Protein AF-A0A2S1RDT1-F1 (afdb_monomer)

Secondary structure (DSSP, 8-state):
--HHHHHHHHHHHHHHHHHHHH-SSHHHHHHHHHHHHHHHHHHH------

Mean predicted aligned error: 3.94 Å

Nearest PDB structures (foldseek):
  3q1p-assembly1_B  TM=8.747E-01  e=7.234E+00  Bacillus cereus ATCC 14579

Foldseek 3Di:
DDPVLLVVLVVLLVQLVCQLVPDPDPVSVVVSVVSNVVSCVVVPPDDPDD

Solvent-accessible surface area (backbone atoms only — not comparable to full-atom values): 2822 Å² total; per-residue (Å²): 130,57,71,68,58,53,52,51,33,54,51,38,36,55,49,13,50,50,38,34,73,72,43,91,43,70,70,50,26,48,50,12,50,51,41,31,56,63,31,45,50,77,70,69,65,60,78,90,69,134

Radius of gyration: 12.74 Å; Cα contacts (8 Å, |Δi|>4): 38; chains: 1; bounding box: 37×17×28 Å

InterPro domains:
  IPR050175 Complex I Subunit 2 [PTHR46552] (1-50)

Structure (mmCIF, N/CA/C/O backbone):
data_AF-A0A2S1RDT1-F1
#
_entry.id   AF-A0A2S1RDT1-F1
#
loop_
_atom_site.group_PDB
_atom_site.id
_atom_site.type_symbol
_atom_site.label_atom_id
_atom_site.label_alt_id
_atom_site.label_comp_id
_atom_site.label_asym_id
_atom_site.label_entity_id
_atom_site.label_seq_id
_atom_site.pdbx_PDB_ins_code
_atom_site.Cartn_x
_atom_site.Cartn_y
_atom_site.Cartn_z
_atom_site.occupancy
_atom_site.B_iso_or_equiv
_atom_site.auth_seq_id
_atom_site.auth_comp_id
_atom_site.auth_asym_id
_atom_site.auth_atom_id
_atom_site.pdbx_PDB_model_num
ATOM 1 N N . MET A 1 1 ? -11.899 0.878 13.037 1.00 82.00 1 MET A N 1
ATOM 2 C CA . MET A 1 1 ? -10.514 1.369 12.849 1.00 82.00 1 MET A CA 1
ATOM 3 C C . MET A 1 1 ? -10.500 2.885 12.998 1.00 82.00 1 MET A C 1
ATOM 5 O O . MET A 1 1 ? -11.424 3.520 12.505 1.00 82.00 1 MET A O 1
ATOM 9 N N . ASN A 1 2 ? -9.499 3.446 13.685 1.00 90.94 2 ASN A N 1
ATOM 10 C CA . ASN A 1 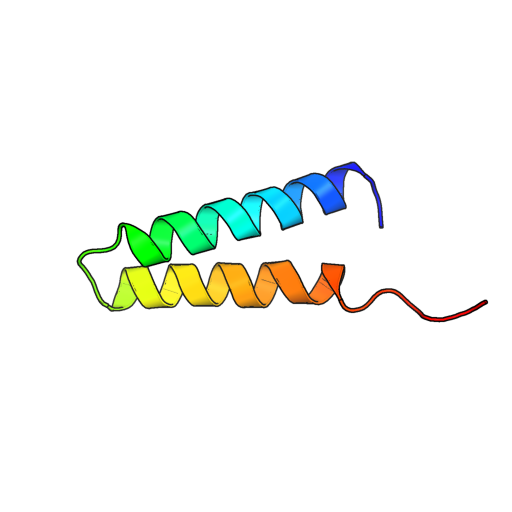2 ? -9.334 4.895 13.862 1.00 90.94 2 ASN A CA 1
ATOM 11 C C . ASN A 1 2 ? -9.267 5.605 12.485 1.00 90.94 2 ASN A C 1
ATOM 13 O O . ASN A 1 2 ? -8.557 5.100 11.608 1.00 90.94 2 ASN A O 1
ATOM 17 N N . PRO A 1 3 ? -9.966 6.741 12.270 1.00 90.56 3 PRO A N 1
ATOM 18 C CA . PRO A 1 3 ? -9.856 7.546 11.051 1.00 90.56 3 PRO A CA 1
ATOM 19 C C . PRO A 1 3 ? -8.416 7.810 10.588 1.00 90.56 3 PRO A C 1
ATOM 21 O O . PRO A 1 3 ? -8.137 7.683 9.397 1.00 90.56 3 PRO A O 1
ATOM 24 N N . TYR A 1 4 ? -7.487 8.074 11.513 1.00 94.25 4 TYR A N 1
ATOM 25 C CA . TYR A 1 4 ? -6.071 8.279 11.180 1.00 94.25 4 TYR A CA 1
ATOM 26 C C . TYR A 1 4 ? -5.407 7.013 10.629 1.00 94.25 4 TYR A C 1
ATOM 28 O O . TYR A 1 4 ? -4.717 7.066 9.616 1.00 94.25 4 TYR A O 1
ATOM 36 N N . ALA A 1 5 ? -5.669 5.854 11.237 1.00 93.00 5 ALA A N 1
ATOM 37 C CA . ALA A 1 5 ? -5.154 4.579 10.740 1.00 93.00 5 ALA A CA 1
ATOM 38 C C . ALA A 1 5 ? -5.731 4.251 9.353 1.00 93.00 5 ALA A C 1
ATOM 40 O O . ALA A 1 5 ? -5.002 3.836 8.458 1.00 93.00 5 ALA A O 1
ATOM 41 N N . LYS A 1 6 ? -7.027 4.518 9.132 1.00 93.19 6 LYS A N 1
ATOM 42 C CA . LYS A 1 6 ? -7.661 4.352 7.815 1.00 93.19 6 LYS A CA 1
ATOM 43 C C . LYS A 1 6 ? -7.015 5.237 6.750 1.00 93.19 6 LYS A C 1
ATOM 45 O O . LYS A 1 6 ? -6.798 4.764 5.635 1.00 93.19 6 LYS A O 1
ATOM 50 N N . LEU A 1 7 ? -6.703 6.488 7.088 1.00 95.88 7 LEU A N 1
ATOM 51 C CA . LEU A 1 7 ? -6.002 7.402 6.191 1.00 95.88 7 LEU A CA 1
ATOM 52 C C . LEU A 1 7 ? -4.618 6.857 5.825 1.00 95.88 7 LEU A C 1
ATOM 54 O O . LEU A 1 7 ? -4.307 6.776 4.641 1.00 95.88 7 LEU A O 1
ATOM 58 N N . ILE A 1 8 ? -3.835 6.422 6.819 1.00 96.56 8 ILE A N 1
ATOM 59 C CA . ILE A 1 8 ? -2.495 5.856 6.604 1.00 96.56 8 ILE A CA 1
ATOM 60 C C . ILE A 1 8 ? -2.565 4.649 5.665 1.00 96.56 8 ILE A C 1
ATOM 62 O O . ILE A 1 8 ? -1.895 4.659 4.639 1.00 96.56 8 ILE A O 1
ATOM 66 N N . PHE A 1 9 ? -3.424 3.662 5.936 1.00 96.25 9 PHE A N 1
ATOM 67 C CA . PHE A 1 9 ? -3.525 2.472 5.080 1.00 96.25 9 PHE A CA 1
ATOM 68 C C . PHE A 1 9 ? -3.995 2.794 3.656 1.00 96.25 9 PHE A C 1
ATOM 70 O O . PHE A 1 9 ? -3.516 2.197 2.695 1.00 96.25 9 PHE A O 1
ATOM 77 N N . THR A 1 10 ? -4.887 3.774 3.495 1.00 95.94 10 THR A N 1
ATOM 78 C CA . THR A 1 10 ? -5.325 4.216 2.161 1.00 95.94 10 THR A CA 1
ATOM 79 C C . THR A 1 10 ? -4.189 4.916 1.406 1.00 95.94 10 THR A C 1
ATOM 81 O O . THR A 1 10 ? -4.003 4.675 0.216 1.00 95.94 10 THR A O 1
ATOM 84 N N . MET A 1 11 ? -3.388 5.740 2.087 1.00 97.62 11 MET A N 1
ATOM 85 C CA . MET A 1 11 ? -2.209 6.377 1.490 1.00 97.62 11 MET A CA 1
ATOM 86 C C . MET A 1 11 ? -1.122 5.358 1.145 1.00 97.62 11 MET A C 1
ATOM 88 O O . MET A 1 11 ? -0.518 5.457 0.080 1.00 97.62 11 MET A O 1
ATOM 92 N N . SER A 1 12 ? -0.916 4.342 1.985 1.00 97.00 12 SER A N 1
ATOM 93 C CA . SER A 1 12 ? 0.001 3.236 1.696 1.00 97.00 12 SER A CA 1
ATOM 94 C C . SER A 1 12 ? -0.405 2.464 0.440 1.00 97.00 12 SER A C 1
ATOM 96 O O . SER A 1 12 ? 0.467 2.143 -0.358 1.00 97.00 12 SER A O 1
ATOM 98 N N . LEU A 1 13 ? -1.706 2.236 0.209 1.00 97.62 13 LEU A N 1
ATOM 99 C CA . LEU A 1 13 ? -2.202 1.620 -1.032 1.00 97.62 13 LEU A CA 1
ATOM 100 C C . LEU A 1 13 ? -1.912 2.470 -2.277 1.00 97.62 13 LEU A C 1
ATOM 102 O O . LEU A 1 13 ? -1.504 1.954 -3.319 1.00 97.62 13 LEU A O 1
ATOM 106 N N . LEU A 1 14 ? -2.115 3.787 -2.189 1.00 98.06 14 LEU A N 1
ATOM 107 C CA . LEU A 1 14 ? -1.788 4.694 -3.294 1.00 98.06 14 LEU A CA 1
ATOM 108 C C . LEU A 1 14 ? -0.279 4.699 -3.571 1.00 98.06 14 LEU A C 1
ATOM 110 O O . LEU A 1 14 ? 0.142 4.645 -4.729 1.00 98.06 14 LEU A O 1
ATOM 114 N N . LEU A 1 15 ? 0.533 4.710 -2.514 1.00 97.88 15 LEU A N 1
ATOM 115 C CA . LEU A 1 15 ? 1.988 4.710 -2.608 1.00 97.88 15 LEU A CA 1
ATOM 116 C C . LEU A 1 15 ? 2.529 3.399 -3.191 1.00 97.88 15 LEU A C 1
ATOM 118 O O . LEU A 1 15 ? 3.322 3.451 -4.128 1.00 97.88 15 LEU A O 1
ATOM 122 N N . GLY A 1 16 ? 2.077 2.241 -2.701 1.00 98.06 16 GLY A N 1
ATOM 123 C CA . GLY A 1 16 ? 2.500 0.931 -3.207 1.00 98.06 16 GLY A CA 1
ATOM 124 C C . GLY A 1 16 ? 2.137 0.736 -4.680 1.00 98.06 16 GLY A C 1
ATOM 125 O O . GLY A 1 16 ? 2.963 0.295 -5.483 1.00 98.06 16 GLY A O 1
ATOM 126 N N . THR A 1 17 ? 0.945 1.183 -5.081 1.00 97.75 17 THR A N 1
ATOM 127 C CA . THR A 1 17 ? 0.509 1.165 -6.487 1.00 97.75 17 THR A CA 1
ATOM 128 C C . THR A 1 17 ? 1.365 2.082 -7.359 1.00 97.75 17 THR A C 1
ATOM 130 O O . THR A 1 17 ? 1.828 1.669 -8.422 1.00 97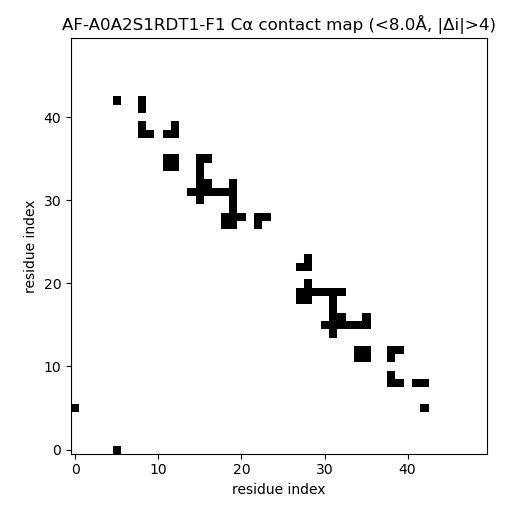.75 17 THR A O 1
ATOM 133 N N . THR A 1 18 ? 1.641 3.304 -6.895 1.00 98.19 18 THR A N 1
ATOM 134 C CA . THR A 1 18 ? 2.488 4.258 -7.627 1.00 98.19 18 THR A CA 1
ATOM 135 C C . THR A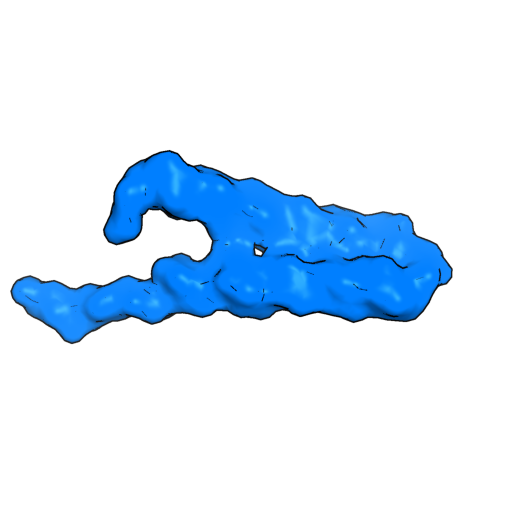 1 18 ? 3.918 3.732 -7.767 1.00 98.19 18 THR A C 1
ATOM 137 O O . THR A 1 18 ? 4.474 3.785 -8.862 1.00 98.19 18 THR A O 1
ATOM 140 N N . MET A 1 19 ? 4.501 3.153 -6.709 1.00 97.88 19 MET A N 1
ATOM 141 C CA . MET A 1 19 ? 5.818 2.502 -6.767 1.00 97.88 19 MET A CA 1
AT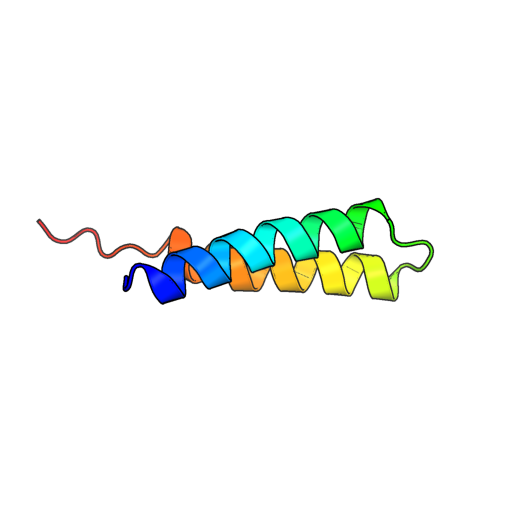OM 142 C C . MET A 1 19 ? 5.837 1.342 -7.759 1.00 97.88 19 MET A C 1
ATOM 144 O O . MET A 1 19 ? 6.766 1.235 -8.553 1.00 97.88 19 MET A O 1
ATOM 148 N N . THR A 1 20 ? 4.804 0.501 -7.763 1.00 97.94 20 THR A N 1
ATOM 149 C CA . THR A 1 20 ? 4.724 -0.645 -8.680 1.00 97.94 20 THR A CA 1
ATOM 150 C C . THR A 1 20 ? 4.655 -0.198 -10.141 1.00 97.94 20 THR A C 1
ATOM 152 O O . THR A 1 20 ? 5.346 -0.756 -10.981 1.00 97.94 20 THR A O 1
ATOM 155 N N . ILE A 1 21 ? 3.863 0.832 -10.458 1.00 98.19 21 ILE A N 1
ATOM 156 C CA . ILE A 1 21 ? 3.707 1.313 -11.843 1.00 98.19 21 ILE A CA 1
ATOM 157 C C . ILE A 1 21 ? 4.944 2.090 -12.321 1.00 98.19 21 ILE A C 1
ATOM 159 O O . ILE A 1 21 ? 5.315 1.999 -13.486 1.00 98.19 21 ILE A O 1
ATOM 163 N N . SER A 1 22 ? 5.582 2.864 -11.439 1.00 97.75 22 SER A N 1
ATOM 164 C CA . SER A 1 22 ? 6.729 3.721 -11.792 1.00 97.75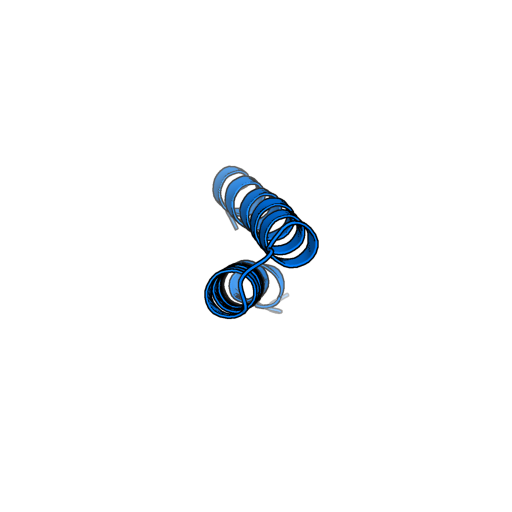 22 SER A CA 1
ATOM 165 C C . SER A 1 22 ? 8.095 3.034 -11.689 1.00 97.75 22 SER A C 1
ATOM 167 O O . SER A 1 22 ? 9.119 3.645 -12.004 1.00 97.75 22 SER A O 1
ATOM 169 N N . SER A 1 23 ? 8.146 1.780 -11.236 1.00 96.81 23 SER A N 1
ATOM 170 C CA . SER A 1 23 ? 9.410 1.091 -10.987 1.00 96.81 23 SER A CA 1
ATOM 171 C C . SER A 1 23 ? 10.046 0.557 -12.268 1.00 96.81 23 SER A C 1
ATOM 173 O O . SER A 1 23 ? 9.411 -0.064 -13.112 1.00 96.81 23 SER A O 1
ATOM 175 N N . ASN A 1 24 ? 11.359 0.766 -12.372 1.00 96.62 24 ASN A N 1
ATOM 176 C CA . ASN A 1 24 ? 12.193 0.258 -13.467 1.00 96.62 24 ASN A CA 1
ATOM 177 C C . ASN A 1 24 ? 12.995 -0.994 -13.059 1.00 96.62 24 ASN A C 1
ATOM 179 O O . ASN A 1 24 ? 13.627 -1.638 -13.891 1.00 96.62 24 ASN A O 1
ATOM 183 N N . HIS A 1 25 ? 12.974 -1.344 -11.769 1.00 96.88 25 HIS A N 1
ATOM 184 C CA . HIS A 1 25 ? 13.625 -2.529 -11.221 1.00 96.88 25 HIS A CA 1
ATOM 185 C C . HIS A 1 25 ? 12.594 -3.474 -10.615 1.00 96.88 25 HIS A C 1
ATOM 187 O O . HIS A 1 25 ? 11.762 -3.054 -9.810 1.00 96.88 25 HIS A O 1
ATOM 193 N N . TRP A 1 26 ? 12.730 -4.767 -10.916 1.00 95.81 26 TRP A N 1
ATOM 194 C CA . TRP A 1 26 ? 11.868 -5.827 -10.387 1.00 95.81 26 TRP A CA 1
ATOM 195 C C . TRP A 1 26 ? 11.771 -5.828 -8.861 1.00 95.81 26 TRP A C 1
ATOM 197 O O . TRP A 1 26 ? 10.681 -5.976 -8.322 1.00 95.81 26 TRP A O 1
ATOM 207 N N . MET A 1 27 ? 12.886 -5.593 -8.164 1.00 97.56 27 MET A N 1
ATOM 208 C CA . MET A 1 27 ? 12.899 -5.536 -6.698 1.00 97.56 27 MET A CA 1
ATOM 209 C C . MET A 1 27 ? 12.029 -4.395 -6.151 1.00 97.56 27 MET A C 1
ATOM 211 O O . MET A 1 27 ? 11.347 -4.554 -5.144 1.00 97.56 27 MET A O 1
ATOM 215 N N . MET A 1 28 ? 12.016 -3.248 -6.835 1.00 97.06 28 MET A N 1
ATOM 216 C CA . MET A 1 28 ? 11.207 -2.093 -6.443 1.00 97.06 28 MET A CA 1
ATOM 217 C C . MET A 1 28 ? 9.723 -2.313 -6.765 1.00 97.06 28 MET A C 1
ATOM 219 O O . MET A 1 28 ? 8.870 -1.949 -5.959 1.00 97.06 28 MET A O 1
ATOM 223 N N . ALA A 1 29 ? 9.419 -2.962 -7.893 1.00 98.00 29 ALA A N 1
ATOM 224 C CA . ALA A 1 29 ? 8.056 -3.376 -8.223 1.00 98.00 29 ALA A CA 1
ATOM 225 C C . ALA A 1 29 ? 7.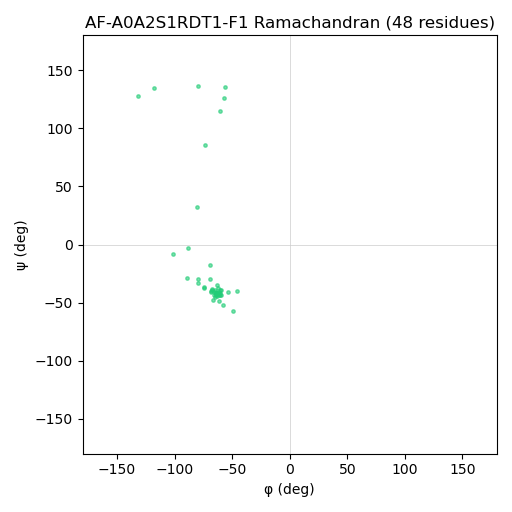508 -4.358 -7.178 1.00 98.00 29 ALA A C 1
ATOM 227 O O . ALA A 1 29 ? 6.386 -4.203 -6.701 1.00 98.00 29 ALA A O 1
ATOM 228 N N . TRP A 1 30 ? 8.327 -5.328 -6.766 1.00 97.94 30 TRP A N 1
ATOM 229 C CA . TRP A 1 30 ? 7.973 -6.290 -5.727 1.00 97.94 30 TRP A CA 1
ATOM 230 C C . TRP A 1 30 ? 7.734 -5.621 -4.367 1.00 97.94 30 TRP A C 1
ATOM 232 O O . TRP A 1 30 ? 6.707 -5.881 -3.744 1.00 97.94 30 TRP A O 1
ATOM 242 N N . ALA A 1 31 ? 8.599 -4.690 -3.953 1.00 98.00 31 ALA A N 1
ATOM 243 C CA . ALA A 1 31 ? 8.390 -3.917 -2.727 1.00 98.00 31 ALA A CA 1
ATOM 244 C C . ALA A 1 31 ? 7.078 -3.106 -2.765 1.00 98.00 31 ALA A C 1
ATOM 246 O O . ALA A 1 31 ? 6.355 -3.042 -1.773 1.00 98.00 31 ALA A O 1
ATOM 247 N N . GLY A 1 32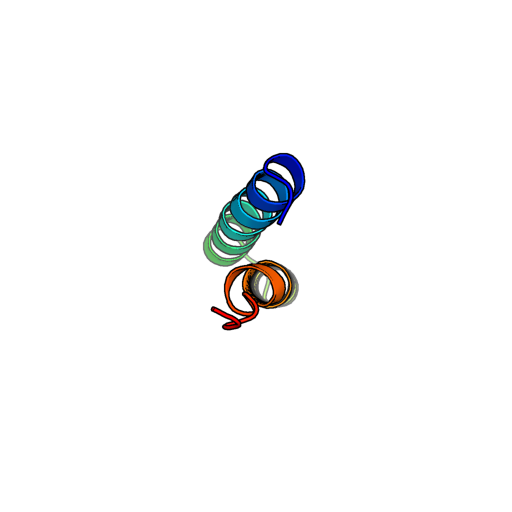 ? 6.725 -2.524 -3.919 1.00 98.12 32 GLY A N 1
ATOM 248 C CA . GLY A 1 32 ? 5.445 -1.834 -4.107 1.00 98.12 32 GLY A CA 1
ATOM 249 C C . GLY A 1 32 ? 4.232 -2.759 -3.942 1.00 98.12 32 GLY A C 1
ATOM 250 O O . GLY A 1 32 ? 3.254 -2.390 -3.286 1.00 98.12 32 GLY A O 1
ATOM 251 N N . LEU A 1 33 ? 4.314 -3.982 -4.476 1.00 98.06 33 LEU A N 1
ATOM 252 C CA . LEU A 1 33 ? 3.283 -5.008 -4.305 1.00 98.06 33 LEU A CA 1
ATOM 253 C C . LEU A 1 33 ? 3.164 -5.465 -2.845 1.00 98.06 33 LEU A C 1
ATOM 255 O O . LEU A 1 33 ? 2.049 -5.608 -2.349 1.00 98.06 33 LEU A O 1
ATOM 259 N N . GLU A 1 34 ? 4.283 -5.643 -2.144 1.00 98.31 34 GLU A N 1
ATOM 260 C CA . GLU A 1 34 ? 4.301 -6.023 -0.727 1.00 98.31 34 GLU A CA 1
ATOM 261 C C . GLU A 1 34 ? 3.693 -4.935 0.176 1.00 98.31 34 GLU A C 1
ATOM 263 O O . GLU A 1 34 ? 2.906 -5.226 1.077 1.00 98.31 34 GLU A O 1
ATOM 268 N N . ILE A 1 35 ? 3.958 -3.656 -0.109 1.00 97.69 35 ILE A N 1
ATOM 269 C CA . ILE A 1 35 ? 3.298 -2.539 0.586 1.00 97.69 35 ILE A CA 1
ATOM 270 C C . ILE A 1 35 ? 1.778 -2.601 0.384 1.00 97.69 35 ILE A C 1
ATOM 272 O O . ILE A 1 35 ? 1.020 -2.427 1.343 1.00 97.69 35 ILE A O 1
ATOM 276 N N . ASN A 1 36 ? 1.317 -2.882 -0.838 1.00 98.00 36 ASN A N 1
ATOM 277 C CA . ASN A 1 36 ? -0.109 -3.009 -1.132 1.00 98.00 36 ASN A CA 1
ATOM 278 C C . ASN A 1 36 ? -0.763 -4.182 -0.382 1.00 98.00 36 ASN A C 1
ATOM 280 O O . ASN A 1 36 ? -1.869 -4.022 0.144 1.00 98.00 36 ASN A O 1
ATOM 284 N N . THR A 1 37 ? -0.100 -5.341 -0.295 1.00 96.75 37 THR A N 1
ATOM 285 C CA . THR A 1 37 ? -0.648 -6.512 0.411 1.00 96.75 37 THR A CA 1
ATOM 286 C C . THR A 1 37 ? -0.721 -6.285 1.919 1.00 96.75 37 THR A C 1
ATOM 288 O O . THR A 1 37 ? -1.738 -6.605 2.531 1.00 96.75 37 THR A O 1
ATOM 291 N N . LEU A 1 38 ? 0.288 -5.663 2.529 1.00 96.81 38 LEU A N 1
ATOM 292 C CA . LEU A 1 38 ? 0.258 -5.330 3.956 1.00 96.81 38 LEU A CA 1
ATOM 293 C C . LEU A 1 38 ? -0.795 -4.259 4.277 1.00 96.81 38 LEU A C 1
ATOM 295 O O . LEU A 1 38 ? -1.500 -4.365 5.283 1.00 96.81 38 LEU A O 1
ATOM 299 N N . ALA A 1 39 ? -0.944 -3.251 3.413 1.00 95.69 39 ALA A N 1
ATOM 300 C CA . ALA A 1 39 ? -1.890 -2.158 3.622 1.00 95.69 39 ALA A CA 1
ATOM 301 C C . ALA A 1 39 ? -3.361 -2.591 3.495 1.00 95.69 39 ALA A C 1
ATOM 303 O O . ALA A 1 39 ? -4.226 -2.018 4.163 1.00 95.69 39 ALA A O 1
ATOM 304 N N . ILE A 1 40 ? -3.667 -3.603 2.671 1.00 95.88 40 ILE A N 1
ATOM 305 C CA . ILE A 1 40 ? -5.054 -4.032 2.442 1.00 95.88 40 ILE A CA 1
ATOM 306 C C . ILE A 1 40 ? -5.610 -4.928 3.553 1.00 95.88 40 ILE A C 1
ATOM 308 O O . ILE A 1 40 ? -6.807 -4.860 3.829 1.00 95.88 40 ILE A O 1
ATOM 312 N N . ILE A 1 41 ? -4.765 -5.708 4.240 1.00 94.44 41 ILE A N 1
ATOM 313 C CA . ILE A 1 41 ? -5.171 -6.629 5.319 1.00 94.44 41 ILE A CA 1
ATOM 314 C C . ILE A 1 41 ? -6.077 -5.949 6.368 1.00 94.44 41 ILE A C 1
ATOM 316 O O . ILE A 1 41 ? -7.209 -6.399 6.534 1.00 94.44 41 ILE A O 1
ATOM 320 N N . PRO A 1 42 ? -5.679 -4.854 7.044 1.00 89.00 42 PRO A N 1
ATOM 321 C CA . PRO A 1 42 ? -6.512 -4.215 8.072 1.00 89.00 42 PRO A CA 1
ATOM 322 C C . PRO A 1 42 ? -7.765 -3.520 7.514 1.00 89.00 42 PRO A C 1
ATOM 324 O O . PRO A 1 42 ? -8.695 -3.215 8.264 1.00 89.00 42 PRO A O 1
ATOM 327 N N . LEU A 1 43 ? -7.806 -3.243 6.206 1.00 90.50 43 LEU A N 1
ATOM 328 C CA . LEU A 1 43 ? -8.969 -2.650 5.545 1.00 90.50 43 LEU A CA 1
ATOM 329 C C . LEU A 1 43 ? -10.052 -3.695 5.244 1.00 90.50 43 LEU A C 1
ATOM 331 O O . LEU A 1 43 ? -11.239 -3.357 5.322 1.00 90.50 43 LEU A O 1
ATOM 335 N N . ILE A 1 44 ? -9.658 -4.938 4.942 1.00 92.38 44 ILE A N 1
ATOM 336 C CA . ILE A 1 44 ? -10.578 -6.050 4.654 1.00 92.38 44 ILE A CA 1
ATOM 337 C C . ILE A 1 44 ? -10.986 -6.831 5.910 1.00 92.38 44 ILE A C 1
ATOM 339 O O . ILE A 1 44 ? -12.109 -7.323 5.969 1.00 92.38 44 ILE A O 1
ATOM 343 N N . THR A 1 45 ? -10.143 -6.895 6.947 1.00 88.62 45 THR A N 1
ATOM 344 C CA . THR A 1 45 ? -10.402 -7.666 8.182 1.00 88.62 45 THR A CA 1
ATOM 345 C C . THR A 1 45 ? -11.320 -6.961 9.184 1.00 88.62 45 THR A C 1
ATOM 347 O O . THR A 1 45 ? -11.203 -7.150 10.395 1.00 88.62 45 THR A O 1
ATOM 350 N N . LYS A 1 46 ? -12.286 -6.158 8.716 1.00 68.00 46 LYS A N 1
ATOM 351 C CA . LYS A 1 46 ? -13.292 -5.584 9.620 1.00 68.00 46 LYS A CA 1
ATOM 352 C C . LYS A 1 46 ? -14.005 -6.725 10.360 1.00 68.00 46 LYS A C 1
ATOM 354 O O . LYS A 1 46 ? -14.535 -7.612 9.685 1.00 68.00 46 LYS A O 1
ATOM 359 N N . PRO A 1 47 ? -14.055 -6.710 11.705 1.00 67.69 47 PRO A N 1
ATOM 360 C CA . PRO A 1 47 ? -14.822 -7.703 12.433 1.00 67.69 47 PRO A CA 1
ATOM 361 C C . PRO A 1 47 ? -16.283 -7.572 12.004 1.00 67.69 47 PRO A C 1
ATOM 363 O O . PRO A 1 47 ? -16.912 -6.536 12.212 1.00 67.69 47 PRO A O 1
ATOM 366 N N . HIS A 1 48 ? -16.798 -8.616 11.359 1.00 56.78 48 HIS A N 1
ATOM 367 C CA . HIS A 1 48 ? -18.231 -8.834 11.249 1.00 56.78 48 HIS A CA 1
ATOM 368 C C . HIS A 1 48 ? -18.690 -9.307 12.624 1.00 56.78 48 HIS A C 1
ATOM 370 O O . HIS A 1 48 ? -18.718 -10.502 12.894 1.00 56.78 48 HIS A O 1
ATOM 376 N N . HIS A 1 49 ? -18.979 -8.368 13.517 1.00 47.66 49 HIS A N 1
ATOM 377 C CA . HIS A 1 49 ? -19.833 -8.653 14.657 1.00 47.66 49 HIS A CA 1
ATOM 378 C C . HIS A 1 49 ? -20.897 -7.552 14.753 1.00 47.66 49 HIS A C 1
ATOM 380 O O . HIS A 1 49 ? -20.533 -6.379 14.633 1.00 47.66 49 HIS A O 1
ATOM 386 N N . PRO A 1 50 ? -22.181 -7.952 14.834 1.00 62.16 50 PRO A N 1
ATOM 387 C CA . PRO A 1 50 ? -23.343 -7.074 14.710 1.00 62.16 50 PRO A CA 1
ATOM 388 C C . PRO A 1 50 ? -23.490 -6.093 15.874 1.00 62.16 50 PRO A C 1
ATOM 390 O O . PRO A 1 50 ? -22.980 -6.394 16.978 1.00 62.16 50 PRO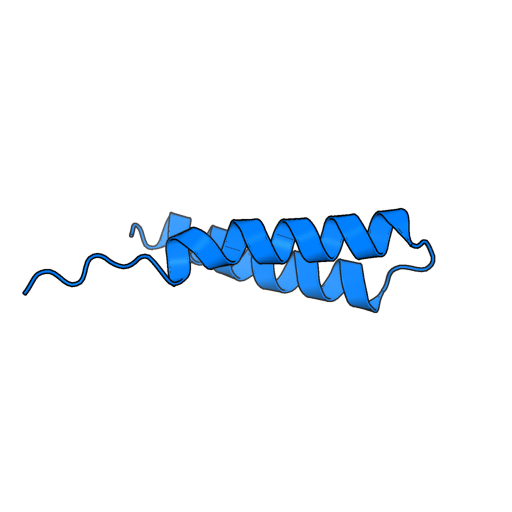 A O 1
#

Organism: NCBI:txid2182459

pLDDT: mean 92.19, std 11.3, rang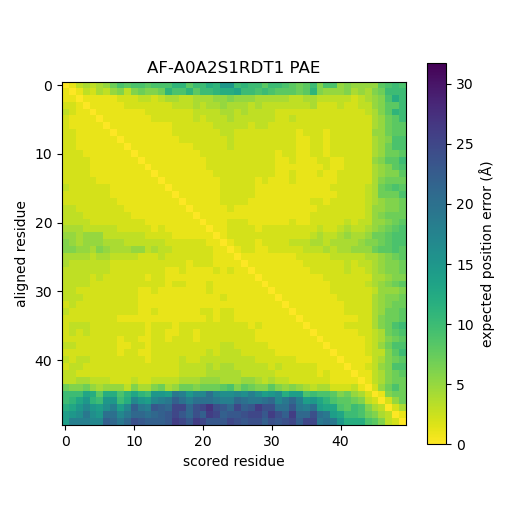e [47.66, 98.31]

Sequence (50 aa):
MNPYAKLIFTMSLLLGTTMTISSNHWMMAWAGLEINTLAIIPLITKPHHP